Protein AF-0000000070116963 (afdb_homodimer)

Foldseek 3Di:
DPPPPPPPVVPVVCDDPDQLLPDDPVRLVVVLVVLVVCLVVCVVPNDPVSNVVSVVVNVRSVVSVCVVPVPVDPPCVVVPPDD/DPPPPPCPVPPVPPDDPDQLLPDDPVRLVVVLVVLVVCLVVCVVPNDPVSNVVSVVVNVRSVVSVCVVPVPCPPPCVVVPPDD

Nearest PDB structures (foldseek):
  3c90-assembly1_X  TM=8.253E-01  e=2.428E+00  Mycobacterium tuberculosis H37Rv
  2yxh-assembly1_B  TM=6.113E-01  e=2.288E+00  Thermotoga maritima MSB8
  7yh5-assembly1_A  TM=5.392E-01  e=2.288E+00  Mycobacterium tuberculosis
  7yh5-assembly2_D  TM=5.019E-01  e=3.271E+00  Mycobacterium tuberculosis
  3cra-assembly1_A  TM=6.481E-01  e=7.529E+00  Escherichia coli K-12

Organism: Actinoplanes teichomyceticus (NCBI:txid1867)

pLDDT: mean 74.92, std 27.58, range [26.59, 98.62]

InterPro domains:
  IPR046156 Protein of unknown function DUF6158 [PF19655] (17-81)

Sequence (166 aa):
MTNAQRVDGAVADFGTGIDPAGLADDDLFRELGSLYRTRLQTLRHGPDAALENHFRRTAELETEYMARYPGREVDPERLTQEFMTNAQRVDGAVADFGTGIDPAGLADDDLFRELGSLYRTRLQTLRHGPDAALENHFRRTAELETEYMARYPGREVDPERLTQEF

Structure (mmCIF, N/CA/C/O backbone):
data_AF-0000000070116963-model_v1
#
loop_
_entity.id
_entity.type
_entity.pdbx_description
1 polymer 'Uncharacterized protein'
#
loop_
_atom_site.group_PDB
_atom_site.id
_atom_site.type_symbol
_atom_site.label_atom_id
_atom_site.label_alt_id
_atom_site.label_comp_id
_atom_site.label_asym_id
_atom_site.label_entity_id
_atom_site.label_seq_id
_atom_site.pdbx_PDB_ins_code
_atom_site.Cartn_x
_atom_site.Cartn_y
_atom_site.Cartn_z
_atom_site.occupancy
_atom_site.B_iso_or_equiv
_atom_site.auth_seq_id
_atom_site.auth_comp_id
_atom_site.auth_asym_id
_atom_site.auth_atom_id
_atom_site.pdbx_PDB_model_num
ATOM 1 N N . MET A 1 1 ? -55.344 2.295 -15.062 1 33.91 1 MET A N 1
ATOM 2 C CA . MET A 1 1 ? -54.25 1.451 -14.602 1 33.91 1 MET A CA 1
ATOM 3 C C . MET A 1 1 ? -52.906 2.131 -14.836 1 33.91 1 MET A C 1
ATOM 5 O O . MET A 1 1 ? -52.531 2.354 -15.984 1 33.91 1 MET A O 1
ATOM 9 N N . THR A 1 2 ? -52.625 3.176 -14.031 1 35.97 2 THR A N 1
ATOM 10 C CA . THR A 1 2 ? -51.531 4.145 -14.094 1 35.97 2 THR A CA 1
ATOM 11 C C . THR A 1 2 ? -50.188 3.443 -13.969 1 35.97 2 THR A C 1
ATOM 13 O O . THR A 1 2 ? -49.969 2.66 -13.047 1 35.97 2 THR A O 1
ATOM 16 N N . ASN A 1 3 ? -49.594 3.119 -15.086 1 32.44 3 ASN A N 1
ATOM 17 C CA . ASN A 1 3 ? -48.25 2.559 -15.203 1 32.44 3 ASN A CA 1
ATOM 18 C C . ASN A 1 3 ? -47.219 3.402 -14.453 1 32.44 3 ASN A C 1
ATOM 20 O O . ASN A 1 3 ? -47 4.57 -14.781 1 32.44 3 ASN A O 1
ATOM 24 N N . ALA A 1 4 ? -47.188 3.287 -13.172 1 35.75 4 ALA A N 1
ATOM 25 C CA . ALA A 1 4 ? -46.094 3.893 -12.414 1 35.75 4 ALA A CA 1
ATOM 26 C C . ALA A 1 4 ? -44.75 3.51 -13.016 1 35.75 4 ALA A C 1
ATOM 28 O O . ALA A 1 4 ? -44.375 2.328 -13.055 1 35.75 4 ALA A O 1
ATOM 29 N N . GLN A 1 5 ? -44.312 4.266 -14.008 1 33.84 5 GLN A N 1
ATOM 30 C CA . GLN A 1 5 ? -42.938 4.137 -14.531 1 33.84 5 GLN A CA 1
ATOM 31 C C . GLN A 1 5 ? -41.906 4.223 -13.406 1 33.84 5 GLN A C 1
ATOM 33 O O . GLN A 1 5 ? -41.875 5.203 -12.656 1 33.84 5 GLN A O 1
ATOM 38 N N . ARG A 1 6 ? -41.844 3.086 -12.727 1 33.34 6 ARG A N 1
ATOM 39 C CA . ARG A 1 6 ? -40.75 2.982 -11.734 1 33.34 6 ARG A CA 1
ATOM 40 C C . ARG A 1 6 ? -39.469 3.615 -12.258 1 33.34 6 ARG A C 1
ATOM 42 O O . ARG A 1 6 ? -38.969 3.213 -13.297 1 33.34 6 ARG A O 1
ATOM 49 N N . VAL A 1 7 ? -39.375 4.953 -12.156 1 32.12 7 VAL A N 1
ATOM 50 C CA . VAL A 1 7 ? -38.094 5.633 -12.336 1 32.12 7 VAL A CA 1
ATOM 51 C C . VAL A 1 7 ? -36.969 4.867 -11.609 1 32.12 7 VAL A C 1
ATOM 53 O O . VAL A 1 7 ? -37 4.734 -10.383 1 32.12 7 VAL A O 1
ATOM 56 N N . ASP A 1 8 ? -36.688 3.674 -12.07 1 33.34 8 ASP A N 1
ATOM 57 C CA . ASP A 1 8 ? -35.438 3.096 -11.578 1 33.34 8 ASP A CA 1
ATOM 58 C C . ASP A 1 8 ? -34.344 4.137 -11.539 1 33.34 8 ASP A C 1
ATOM 60 O O . ASP A 1 8 ? -34 4.734 -12.562 1 33.34 8 ASP A O 1
ATOM 64 N N . GLY A 1 9 ? -34.5 5.09 -10.711 1 29.66 9 GLY A N 1
ATOM 65 C CA . GLY A 1 9 ? -33.344 5.953 -10.477 1 29.66 9 GLY A CA 1
ATOM 66 C C . GLY A 1 9 ? -32 5.238 -10.625 1 29.66 9 GLY A C 1
ATOM 67 O O . GLY A 1 9 ? -31.688 4.352 -9.836 1 29.66 9 GLY A O 1
ATOM 68 N N . ALA A 1 10 ? -31.578 4.934 -11.875 1 31.53 10 ALA A N 1
ATOM 69 C CA . ALA A 1 10 ? -30.188 4.598 -12.18 1 31.53 10 ALA A CA 1
ATOM 70 C C . ALA A 1 10 ? -29.234 5.438 -11.336 1 31.53 10 ALA A C 1
ATOM 72 O O . ALA A 1 10 ? -29.047 6.629 -11.594 1 31.53 10 ALA A O 1
ATOM 73 N N . VAL A 1 11 ? -29.344 5.57 -10.047 1 30.23 11 VAL A N 1
ATOM 74 C CA . VAL A 1 11 ? -28.188 6.102 -9.328 1 30.23 11 VAL A CA 1
ATOM 75 C C . VAL A 1 11 ? -26.906 5.754 -10.086 1 30.23 11 VAL A C 1
ATOM 77 O O . VAL A 1 11 ? -26.672 4.59 -10.414 1 30.23 11 VAL A O 1
ATOM 80 N N . ALA A 1 12 ? -26.469 6.594 -10.953 1 32 12 ALA A N 1
ATOM 81 C CA . ALA A 1 12 ? -25.109 6.547 -11.516 1 32 12 ALA A CA 1
ATOM 82 C C . ALA A 1 12 ? -24.156 5.797 -10.594 1 32 12 ALA A C 1
ATOM 84 O O . ALA A 1 12 ? -24.031 6.141 -9.414 1 32 12 ALA A O 1
ATOM 85 N N . ASP A 1 13 ? -24.125 4.492 -10.492 1 35.16 13 ASP A N 1
ATOM 86 C CA . ASP A 1 13 ? -23.016 3.795 -9.852 1 35.16 13 ASP A CA 1
ATOM 87 C C . ASP A 1 13 ? -21.734 4.641 -9.898 1 35.16 13 ASP A C 1
ATOM 89 O O . ASP A 1 13 ? -21.156 4.855 -10.961 1 35.16 13 ASP A O 1
ATOM 93 N N . PHE A 1 14 ? -21.641 5.82 -9.539 1 41.38 14 PHE A N 1
ATOM 94 C CA . PHE A 1 14 ? -20.344 6.426 -9.312 1 41.38 14 PHE A CA 1
ATOM 95 C C . PHE A 1 14 ? -19.25 5.371 -9.32 1 41.38 14 PHE A C 1
ATOM 97 O O . PHE A 1 14 ? -19.188 4.516 -8.438 1 41.38 14 PHE A O 1
ATOM 104 N N . GLY A 1 15 ? -18.953 4.602 -10.523 1 41.41 15 GLY A N 1
ATOM 105 C CA . GLY A 1 15 ? -18.594 3.385 -11.234 1 41.41 15 GLY A CA 1
ATOM 106 C C . GLY A 1 15 ? -17.406 2.66 -10.625 1 41.41 15 GLY A C 1
ATOM 107 O O . GLY A 1 15 ? -16.406 3.283 -10.273 1 41.41 15 GLY A O 1
ATOM 108 N N . THR A 1 16 ? -17.516 1.611 -9.867 1 52.72 16 THR A N 1
ATOM 109 C CA . THR A 1 16 ? -16.719 0.475 -9.414 1 52.72 16 THR A CA 1
ATOM 110 C C . THR A 1 16 ? -15.617 0.146 -10.43 1 52.72 16 THR A C 1
ATOM 112 O O . THR A 1 16 ? -15.875 0.085 -11.633 1 52.72 16 THR A O 1
ATOM 115 N N . GLY A 1 17 ? -14.531 0.987 -10.305 1 67.75 17 GLY A N 1
ATOM 116 C CA . GLY A 1 17 ? -13.391 0.535 -11.086 1 67.75 17 GLY A CA 1
ATOM 117 C C . GLY A 1 17 ? -13.555 -0.873 -11.625 1 67.75 17 GLY A C 1
ATOM 118 O O . GLY A 1 17 ? -14.523 -1.562 -11.289 1 67.75 17 GLY A O 1
ATOM 119 N N . ILE A 1 18 ? -12.977 -1.101 -12.836 1 85.88 18 ILE A N 1
ATOM 120 C CA . ILE A 1 18 ? -12.922 -2.428 -13.438 1 85.88 18 ILE A CA 1
ATOM 121 C C . ILE A 1 18 ? -12.742 -3.482 -12.352 1 85.88 18 ILE A C 1
ATOM 123 O O . ILE A 1 18 ? -11.914 -3.32 -11.445 1 85.88 18 ILE A O 1
ATOM 127 N N . ASP A 1 19 ? -13.82 -4.426 -12.422 1 94.94 19 ASP A N 1
ATOM 128 C CA . ASP A 1 19 ? -13.688 -5.574 -11.523 1 94.94 19 ASP A CA 1
ATOM 129 C C . ASP A 1 19 ? -12.281 -6.18 -11.617 1 94.94 19 ASP A C 1
ATOM 131 O O . ASP A 1 19 ? -11.852 -6.594 -12.695 1 94.94 19 ASP A O 1
ATOM 135 N N . PRO A 1 20 ? -11.656 -6.176 -10.461 1 96.62 20 PRO A N 1
ATOM 136 C CA . PRO A 1 20 ? -10.305 -6.73 -10.484 1 96.62 20 PRO A CA 1
ATOM 137 C C . PRO A 1 20 ? -10.258 -8.141 -11.055 1 96.62 20 PRO A C 1
ATOM 139 O O . PRO A 1 20 ? -9.258 -8.531 -11.672 1 96.62 20 PRO A O 1
ATOM 142 N N . ALA A 1 21 ? -11.258 -8.93 -10.852 1 95.5 21 ALA A N 1
ATOM 143 C CA . ALA A 1 21 ? -11.289 -10.32 -11.297 1 95.5 21 ALA A CA 1
ATOM 144 C C . ALA A 1 21 ? -11.203 -10.406 -12.82 1 95.5 21 ALA A C 1
ATOM 146 O O . ALA A 1 21 ? -10.773 -11.43 -13.367 1 95.5 21 ALA A O 1
ATOM 147 N N . GLY A 1 22 ? -11.602 -9.445 -13.438 1 95.56 22 GLY A N 1
ATOM 148 C CA . GLY A 1 22 ? -11.602 -9.445 -14.891 1 95.56 22 GLY A CA 1
ATOM 149 C C . GLY A 1 22 ? -10.328 -8.875 -15.484 1 95.56 22 GLY A C 1
ATOM 150 O O . GLY A 1 22 ? -10.156 -8.875 -16.703 1 95.56 22 GLY A O 1
ATOM 151 N N . LEU A 1 23 ? -9.484 -8.367 -14.688 1 97 23 LEU A N 1
ATOM 152 C CA . LEU A 1 23 ? -8.234 -7.781 -15.164 1 97 23 LEU A CA 1
ATOM 153 C C . LEU A 1 23 ? -7.211 -8.859 -15.492 1 97 23 LEU A C 1
ATOM 155 O O . LEU A 1 23 ? -7.07 -9.836 -14.742 1 97 23 LEU A O 1
ATOM 159 N N . ALA A 1 24 ? -6.516 -8.734 -16.641 1 97.06 24 ALA A N 1
ATOM 160 C CA . ALA A 1 24 ? -5.324 -9.539 -16.891 1 97.06 24 ALA A CA 1
ATOM 161 C C . ALA A 1 24 ? -4.23 -9.234 -15.867 1 97.06 24 ALA A C 1
ATOM 163 O O . ALA A 1 24 ? -4.191 -8.133 -15.305 1 97.06 24 ALA A O 1
ATOM 164 N N . ASP A 1 25 ? -3.4 -10.227 -15.688 1 95.5 25 ASP A N 1
ATOM 165 C CA . ASP A 1 25 ? -2.336 -10.039 -14.711 1 95.5 25 ASP A CA 1
ATOM 166 C C . ASP A 1 25 ? -1.544 -8.766 -15 1 95.5 25 ASP A C 1
ATOM 168 O O . ASP A 1 25 ? -1.287 -7.969 -14.094 1 95.5 25 ASP A O 1
ATOM 172 N N . ASP A 1 26 ? -1.19 -8.57 -16.203 1 97 26 ASP A N 1
ATOM 173 C CA . ASP A 1 26 ? -0.394 -7.402 -16.562 1 97 26 ASP A CA 1
ATOM 174 C C . ASP A 1 26 ? -1.137 -6.109 -16.219 1 97 26 ASP A C 1
ATOM 176 O O . ASP A 1 26 ? -0.53 -5.141 -15.766 1 97 26 ASP A O 1
ATOM 180 N N . ASP A 1 27 ? -2.439 -6.078 -16.469 1 97.81 27 ASP A N 1
ATOM 181 C CA . ASP A 1 27 ? -3.238 -4.895 -16.156 1 97.81 27 ASP A CA 1
ATOM 182 C C . ASP A 1 27 ? -3.342 -4.684 -14.648 1 97.81 27 ASP A C 1
ATOM 184 O O . ASP A 1 27 ? -3.297 -3.551 -14.164 1 97.81 27 ASP A O 1
ATOM 188 N N . LEU A 1 28 ? -3.588 -5.801 -14 1 97.69 28 LEU A N 1
ATOM 189 C CA . LEU A 1 28 ? -3.641 -5.75 -12.547 1 97.69 28 LEU A CA 1
ATOM 190 C C . LEU A 1 28 ? -2.35 -5.172 -11.969 1 97.69 28 LEU A C 1
ATOM 192 O O . LEU A 1 28 ? -2.387 -4.258 -11.148 1 97.69 28 LEU A O 1
ATOM 196 N N . PHE A 1 29 ? -1.177 -5.57 -12.484 1 97.12 29 PHE A N 1
ATOM 197 C CA . PHE A 1 29 ? 0.116 -5.102 -12 1 97.12 29 PHE A CA 1
ATOM 198 C C . PHE A 1 29 ? 0.343 -3.645 -12.375 1 97.12 29 PHE A C 1
ATOM 200 O O . PHE A 1 29 ? 0.901 -2.871 -11.594 1 97.12 29 PHE A O 1
ATOM 207 N N . ARG A 1 30 ? -0.104 -3.363 -13.523 1 97.88 30 ARG A N 1
ATOM 208 C CA . ARG A 1 30 ? 0.017 -1.971 -13.938 1 97.88 30 ARG A CA 1
ATOM 209 C C . ARG A 1 30 ? -0.789 -1.052 -13.031 1 97.88 30 ARG A C 1
ATOM 211 O O . ARG A 1 30 ? -0.3 -0.001 -12.609 1 97.88 30 ARG A O 1
ATOM 218 N N . GLU A 1 31 ? -2.002 -1.446 -12.742 1 98.31 31 GLU A N 1
ATOM 219 C CA . GLU A 1 31 ? -2.84 -0.637 -11.859 1 98.31 31 GLU A CA 1
ATOM 220 C C . GLU A 1 31 ? -2.252 -0.564 -10.453 1 98.31 31 GLU A C 1
ATOM 222 O O . GLU A 1 31 ? -2.195 0.511 -9.859 1 98.31 31 GLU A O 1
ATOM 227 N N . LEU A 1 32 ? -1.824 -1.685 -9.945 1 98.38 32 LEU A N 1
ATOM 228 C CA . LEU A 1 32 ? -1.185 -1.686 -8.633 1 98.38 32 LEU A 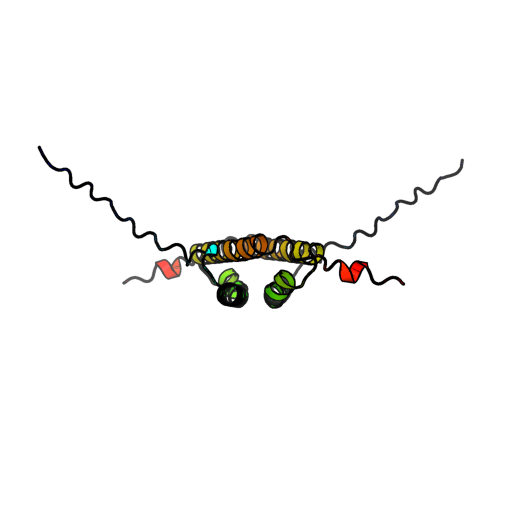CA 1
ATOM 229 C C . LEU A 1 32 ? 0.036 -0.771 -8.625 1 98.38 32 LEU A C 1
ATOM 231 O O . LEU A 1 32 ? 0.212 0.025 -7.699 1 98.38 32 LEU A O 1
ATOM 235 N N . GLY A 1 33 ? 0.888 -0.954 -9.633 1 98.19 33 GLY A N 1
ATOM 236 C CA . GLY A 1 33 ? 2.053 -0.088 -9.742 1 98.19 33 GLY A CA 1
ATOM 237 C C . GLY A 1 33 ? 1.704 1.388 -9.695 1 98.19 33 GLY A C 1
ATOM 238 O O . GLY A 1 33 ? 2.375 2.17 -9.023 1 98.19 33 GLY A O 1
ATOM 239 N N . SER A 1 34 ? 0.653 1.804 -10.469 1 98.38 34 SER A N 1
ATOM 240 C CA . SER A 1 34 ? 0.203 3.191 -10.492 1 98.38 34 SER A CA 1
ATOM 241 C C . SER A 1 34 ? -0.262 3.643 -9.109 1 98.38 34 SER A C 1
ATOM 243 O O . SER A 1 34 ? 0.093 4.73 -8.656 1 98.38 34 SER A O 1
ATOM 245 N N . LEU A 1 35 ? -1.088 2.832 -8.422 1 98.5 35 LEU A N 1
ATOM 246 C CA . LEU A 1 35 ? -1.591 3.15 -7.094 1 98.5 35 LEU A CA 1
ATOM 247 C C . LEU A 1 35 ? -0.443 3.305 -6.102 1 98.5 35 LEU A C 1
ATOM 249 O O . LEU A 1 35 ? -0.438 4.234 -5.289 1 98.5 35 LEU A O 1
ATOM 253 N N . TYR A 1 36 ? 0.565 2.439 -6.211 1 98.62 36 TYR A N 1
ATOM 254 C CA . TYR A 1 36 ? 1.689 2.527 -5.285 1 98.62 36 TYR A CA 1
ATOM 255 C C . TYR A 1 36 ? 2.498 3.797 -5.531 1 98.62 36 TYR A C 1
ATOM 257 O O . TYR A 1 36 ? 2.92 4.461 -4.582 1 98.62 36 TYR A O 1
ATOM 265 N N . ARG A 1 37 ? 2.607 4.145 -6.754 1 97.81 37 ARG A N 1
ATOM 266 C CA . ARG A 1 37 ? 3.398 5.316 -7.109 1 97.81 37 ARG A CA 1
ATOM 267 C C . ARG A 1 37 ? 2.76 6.59 -6.562 1 97.81 37 ARG A C 1
ATOM 269 O O . ARG A 1 37 ? 3.463 7.527 -6.176 1 97.81 37 ARG A O 1
ATOM 276 N N . THR A 1 38 ? 1.471 6.617 -6.449 1 97.75 38 THR A N 1
ATOM 277 C CA . THR A 1 38 ? 0.784 7.852 -6.074 1 97.75 38 THR A CA 1
ATOM 278 C C . THR A 1 38 ? 0.299 7.781 -4.629 1 97.75 38 THR A C 1
ATOM 280 O O . THR A 1 38 ? -0.323 8.719 -4.133 1 97.75 38 THR A O 1
ATOM 283 N N . ARG A 1 39 ? 0.606 6.762 -3.945 1 97.62 39 ARG A N 1
ATOM 284 C CA . ARG A 1 39 ? 0.04 6.516 -2.623 1 97.62 39 ARG A CA 1
ATOM 285 C C . ARG A 1 39 ? 0.431 7.621 -1.647 1 97.62 39 ARG A C 1
ATOM 287 O O . ARG A 1 39 ? -0.427 8.195 -0.976 1 97.62 39 ARG A O 1
ATOM 294 N N . LEU A 1 40 ? 1.712 7.941 -1.659 1 95.88 40 LEU A N 1
ATOM 295 C CA . LEU A 1 40 ? 2.174 8.938 -0.702 1 95.88 40 LEU A CA 1
ATOM 296 C C . LEU A 1 40 ? 1.544 10.297 -0.988 1 95.88 40 LEU A C 1
ATOM 298 O O . LEU A 1 40 ? 1.129 11 -0.065 1 95.88 40 LEU A O 1
ATOM 302 N N . GLN A 1 41 ? 1.472 10.625 -2.232 1 94.31 41 GLN A N 1
ATOM 303 C CA . GLN A 1 41 ? 0.858 11.891 -2.621 1 94.31 41 GLN A CA 1
ATOM 304 C C . GLN A 1 41 ? -0.609 11.938 -2.205 1 94.31 41 GLN A C 1
ATOM 306 O O . GLN A 1 41 ? -1.081 12.953 -1.695 1 94.31 41 GLN A O 1
ATOM 311 N N . THR A 1 42 ? -1.339 10.883 -2.42 1 94.69 42 THR A N 1
ATOM 312 C CA . THR A 1 42 ? -2.748 10.82 -2.045 1 94.69 42 THR A CA 1
ATOM 313 C C . THR A 1 42 ? -2.908 10.906 -0.53 1 94.69 42 THR A C 1
ATOM 315 O O . THR A 1 42 ? -3.805 11.594 -0.035 1 94.69 42 THR A O 1
ATOM 318 N N . LEU A 1 43 ? -2.031 10.25 0.182 1 94.44 43 LEU A N 1
ATOM 319 C CA . LEU A 1 43 ? -2.055 10.273 1.641 1 94.44 43 LEU A CA 1
ATOM 320 C C . LEU A 1 43 ? -1.827 11.68 2.17 1 94.44 43 LEU A C 1
ATOM 322 O O . LEU A 1 43 ? -2.545 12.141 3.062 1 94.44 43 LEU A O 1
ATOM 326 N N . ARG A 1 44 ? -0.942 12.375 1.585 1 92.56 44 ARG A N 1
ATOM 327 C CA . ARG A 1 44 ? -0.534 13.68 2.104 1 92.56 44 ARG A CA 1
ATOM 328 C C . ARG A 1 44 ? -1.457 14.781 1.599 1 92.56 44 ARG A C 1
ATOM 330 O O . ARG A 1 44 ? -1.781 15.719 2.34 1 92.56 44 ARG A O 1
ATOM 337 N N . HIS A 1 45 ? -1.896 14.68 0.289 1 90.69 45 HIS A N 1
ATOM 338 C CA . HIS A 1 45 ? -2.492 15.844 -0.354 1 90.69 45 HIS A CA 1
ATOM 339 C C . HIS A 1 45 ? -3.9 15.539 -0.851 1 90.69 45 HIS A C 1
ATOM 341 O O . HIS A 1 45 ? -4.617 16.438 -1.294 1 90.69 45 HIS A O 1
ATOM 347 N N . GLY A 1 46 ? -4.27 14.305 -0.848 1 89.38 46 GLY A N 1
ATOM 348 C CA . GLY A 1 46 ? -5.586 13.953 -1.354 1 89.38 46 GLY A CA 1
ATOM 349 C C . GLY A 1 46 ? -6.699 14.227 -0.36 1 89.38 46 GLY A C 1
ATOM 350 O O . GLY A 1 46 ? -6.492 14.133 0.852 1 89.38 46 GLY A O 1
ATOM 351 N N . PRO A 1 47 ? -7.906 14.539 -0.917 1 89.38 47 PRO A N 1
ATOM 352 C CA . PRO A 1 47 ? -9.062 14.617 -0.018 1 89.38 47 PRO A CA 1
ATOM 353 C C . PRO A 1 47 ? -9.406 13.266 0.613 1 89.38 47 PRO A C 1
ATOM 355 O O . PRO A 1 47 ? -8.969 12.227 0.125 1 89.38 47 PRO A O 1
ATOM 358 N N . ASP A 1 48 ? -10.156 13.359 1.591 1 87.81 48 ASP A N 1
ATOM 359 C CA . ASP A 1 48 ? -10.477 12.148 2.332 1 87.81 48 ASP A CA 1
ATOM 360 C C . ASP A 1 48 ? -11.141 11.109 1.425 1 87.81 48 ASP A C 1
ATOM 362 O O . ASP A 1 48 ? -10.812 9.922 1.489 1 87.81 48 ASP A O 1
ATOM 366 N N . ALA A 1 49 ? -12.008 11.578 0.635 1 89.94 49 ALA A N 1
ATOM 367 C CA . ALA A 1 49 ? -12.719 10.648 -0.24 1 89.94 49 ALA A CA 1
ATOM 368 C C . ALA A 1 49 ? -11.773 10.008 -1.245 1 89.94 49 ALA A C 1
ATOM 370 O O . ALA A 1 49 ? -11.906 8.828 -1.572 1 89.94 49 ALA A O 1
ATOM 371 N N . ALA A 1 50 ? -10.852 10.805 -1.748 1 93.5 50 ALA A N 1
ATOM 372 C CA . ALA A 1 50 ? -9.859 10.273 -2.682 1 93.5 50 ALA A CA 1
ATOM 373 C C . ALA A 1 50 ? -8.961 9.242 -2.002 1 93.5 50 ALA A C 1
ATOM 375 O O . ALA A 1 50 ? -8.641 8.211 -2.588 1 93.5 50 ALA A O 1
ATOM 376 N N . LEU A 1 51 ? -8.578 9.578 -0.827 1 93.56 51 LEU A N 1
ATOM 377 C CA . LEU A 1 51 ? -7.73 8.664 -0.072 1 93.56 51 LEU A CA 1
ATOM 378 C C . LEU A 1 51 ? -8.453 7.348 0.203 1 93.56 51 LEU A C 1
ATOM 380 O O . LEU A 1 51 ? -7.891 6.27 0.006 1 93.56 51 LEU A O 1
ATOM 384 N N . GLU A 1 52 ? -9.68 7.41 0.6 1 93.12 52 GLU A N 1
ATOM 385 C CA . GLU A 1 52 ? -10.484 6.219 0.868 1 93.12 52 GLU A CA 1
ATOM 386 C C . GLU A 1 52 ? -10.633 5.359 -0.384 1 93.12 52 GLU A C 1
ATOM 388 O O . GLU A 1 52 ? -10.469 4.137 -0.325 1 93.12 52 GLU A O 1
ATOM 393 N N . ASN A 1 53 ? -10.93 6.031 -1.406 1 95.75 53 ASN A N 1
ATOM 394 C CA . ASN A 1 53 ? -11.031 5.305 -2.668 1 95.75 53 ASN A CA 1
ATOM 395 C C . ASN A 1 53 ? -9.711 4.637 -3.035 1 95.75 53 ASN A C 1
ATOM 397 O O . ASN A 1 53 ? -9.695 3.492 -3.494 1 95.75 53 ASN A O 1
ATOM 401 N N . HIS A 1 54 ? -8.633 5.355 -2.912 1 97.25 54 HIS A N 1
ATOM 402 C CA . HIS A 1 54 ? -7.305 4.824 -3.203 1 97.25 54 HIS A CA 1
ATOM 403 C C . HIS A 1 54 ? -7.012 3.588 -2.363 1 97.25 54 HIS A C 1
ATOM 405 O O . HIS A 1 54 ? -6.52 2.582 -2.883 1 97.25 54 HIS A O 1
ATOM 411 N N . PHE A 1 55 ? -7.336 3.611 -1.068 1 96.81 55 PHE A N 1
ATOM 412 C CA . PHE A 1 55 ? -7.133 2.482 -0.167 1 96.81 55 PHE A CA 1
ATOM 413 C C . PHE A 1 55 ? -7.969 1.284 -0.602 1 96.81 55 PHE A C 1
ATOM 415 O O . PHE A 1 55 ? -7.457 0.168 -0.701 1 96.81 55 PHE A O 1
ATOM 422 N N . ARG A 1 56 ? -9.141 1.55 -0.892 1 97.31 56 ARG A N 1
ATOM 423 C CA . ARG A 1 56 ? -10.062 0.486 -1.277 1 97.31 56 ARG A CA 1
ATOM 424 C C . ARG A 1 56 ? -9.602 -0.202 -2.559 1 97.31 56 ARG A C 1
ATOM 426 O O . ARG A 1 56 ? -9.539 -1.432 -2.619 1 97.31 56 ARG A O 1
ATOM 433 N N . ARG A 1 57 ? -9.289 0.612 -3.527 1 98.19 57 ARG A N 1
ATOM 434 C CA . ARG A 1 57 ? -8.859 0.049 -4.805 1 98.19 57 ARG A CA 1
ATOM 435 C C . ARG A 1 57 ? -7.574 -0.751 -4.648 1 98.19 57 ARG A C 1
ATOM 437 O O . ARG A 1 57 ? -7.418 -1.814 -5.254 1 98.19 57 ARG A O 1
ATOM 444 N N . THR A 1 58 ? -6.672 -0.316 -3.871 1 98.44 58 THR A N 1
ATOM 445 C CA . THR A 1 58 ? -5.441 -1.048 -3.609 1 98.44 58 THR A CA 1
ATOM 446 C C . THR A 1 58 ? -5.738 -2.395 -2.957 1 98.44 58 THR A C 1
ATOM 448 O O . THR A 1 58 ? -5.211 -3.426 -3.381 1 98.44 58 THR A O 1
ATOM 451 N N . ALA A 1 59 ? -6.59 -2.334 -1.993 1 97.81 59 ALA A N 1
ATOM 452 C CA . ALA A 1 59 ? -6.941 -3.564 -1.289 1 97.81 59 ALA A CA 1
ATOM 453 C C . ALA A 1 59 ? -7.613 -4.562 -2.23 1 97.81 59 ALA A C 1
ATOM 455 O O . ALA A 1 59 ? -7.32 -5.758 -2.188 1 97.81 59 ALA A O 1
ATOM 456 N N . GLU A 1 60 ? -8.43 -4.059 -3.035 1 97.75 60 GLU A N 1
ATOM 457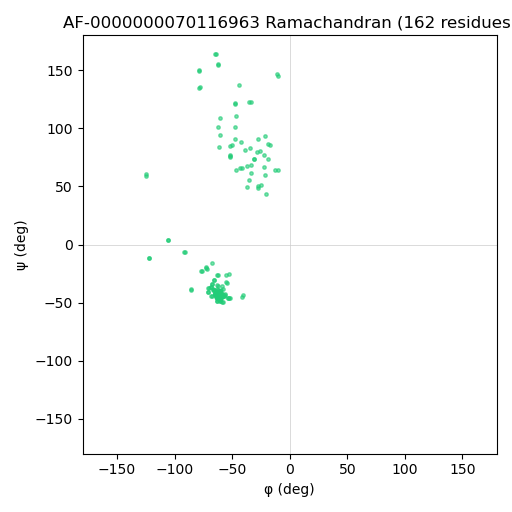 C CA . GLU A 1 60 ? -9.141 -4.91 -3.984 1 97.75 60 GLU A CA 1
ATOM 458 C C . GLU A 1 60 ? -8.164 -5.609 -4.93 1 97.75 60 GLU A C 1
ATOM 460 O O . GLU A 1 60 ? -8.281 -6.816 -5.16 1 97.75 60 GLU A O 1
ATOM 465 N N . LEU A 1 61 ? -7.324 -4.906 -5.406 1 97.94 61 LEU A N 1
ATOM 466 C CA . LEU A 1 61 ? -6.383 -5.445 -6.383 1 97.94 61 LEU A CA 1
ATOM 467 C C . LEU A 1 61 ? -5.391 -6.391 -5.711 1 97.94 61 LEU A C 1
ATOM 469 O O . LEU A 1 61 ? -5.07 -7.449 -6.258 1 97.94 61 LEU A O 1
ATOM 473 N N . GLU A 1 62 ? -4.867 -6.109 -4.543 1 97.5 62 GLU A N 1
ATOM 474 C CA . GLU A 1 62 ? -3.957 -7.004 -3.834 1 97.5 62 GLU A CA 1
ATOM 475 C C . GLU A 1 62 ? -4.656 -8.297 -3.436 1 97.5 62 GLU A C 1
ATOM 477 O O . GLU A 1 62 ? -4.078 -9.383 -3.539 1 97.5 62 GLU A O 1
ATOM 482 N N . THR A 1 63 ? -5.867 -8.148 -2.949 1 96.31 63 THR A N 1
ATOM 483 C CA . THR A 1 63 ? -6.648 -9.328 -2.588 1 96.31 63 THR A CA 1
ATOM 484 C C . THR A 1 63 ? -6.848 -10.242 -3.799 1 96.31 63 THR A C 1
ATOM 486 O O . THR A 1 63 ? -6.699 -11.461 -3.697 1 96.31 63 THR A O 1
ATOM 489 N N . GLU A 1 64 ? -7.184 -9.648 -4.871 1 96.56 64 GLU A N 1
ATOM 490 C CA . GLU A 1 64 ? -7.371 -10.414 -6.102 1 96.56 64 GLU A CA 1
ATOM 491 C C . GLU A 1 64 ? -6.098 -11.164 -6.484 1 96.56 64 GLU A C 1
ATOM 493 O O . GLU A 1 64 ? -6.152 -12.336 -6.859 1 96.56 64 GLU A O 1
ATOM 498 N N . TYR A 1 65 ? -4.988 -10.477 -6.383 1 95.75 65 TYR A N 1
ATOM 499 C CA . TYR A 1 65 ? -3.725 -11.133 -6.699 1 95.75 65 TYR A CA 1
ATOM 500 C C . TYR A 1 65 ? -3.482 -12.328 -5.785 1 95.75 65 TYR A C 1
ATOM 502 O O . TYR A 1 65 ? -3.105 -13.406 -6.25 1 95.75 65 TYR A O 1
ATOM 510 N N . MET A 1 66 ? -3.66 -12.047 -4.574 1 92.62 66 MET A N 1
ATOM 511 C CA . MET A 1 66 ? -3.406 -13.109 -3.602 1 92.62 66 MET A CA 1
ATOM 512 C C . MET A 1 66 ? -4.352 -14.281 -3.82 1 92.62 66 MET A C 1
ATOM 514 O O . MET A 1 66 ? -3.975 -15.438 -3.6 1 92.62 66 MET A O 1
ATOM 518 N N . ALA A 1 67 ? -5.547 -14.031 -4.199 1 93.06 67 ALA A N 1
ATOM 519 C CA . ALA A 1 67 ? -6.516 -15.086 -4.488 1 93.06 67 ALA A CA 1
ATOM 520 C C . ALA A 1 67 ? -6.098 -15.898 -5.715 1 93.06 67 ALA A C 1
ATOM 522 O O . ALA A 1 67 ? -6.305 -17.109 -5.766 1 93.06 67 ALA A O 1
ATOM 523 N N . ARG A 1 68 ? -5.566 -15.219 -6.664 1 91.44 68 ARG A N 1
ATOM 524 C CA . ARG A 1 68 ? -5.098 -15.875 -7.879 1 91.44 68 ARG A CA 1
ATOM 525 C C . ARG A 1 68 ? -3.889 -16.766 -7.59 1 91.44 68 ARG A C 1
ATOM 527 O O . ARG A 1 68 ? -3.678 -17.766 -8.258 1 91.44 68 ARG A O 1
ATOM 534 N N . TYR A 1 69 ? -3.215 -16.312 -6.75 1 88.75 69 TYR A N 1
ATOM 535 C CA . TYR A 1 69 ? -1.956 -17.016 -6.484 1 88.75 69 TYR A CA 1
ATOM 536 C C . TYR A 1 69 ? -1.845 -17.391 -5.012 1 88.75 69 TYR A C 1
ATOM 538 O O . TYR A 1 69 ? -0.955 -16.922 -4.305 1 88.75 69 TYR A O 1
ATOM 546 N N . PRO A 1 70 ? -2.861 -18.156 -4.711 1 79.69 70 PRO A N 1
ATOM 547 C CA . PRO A 1 70 ? -2.828 -18.531 -3.297 1 79.69 70 PRO A CA 1
ATOM 548 C C . PRO A 1 70 ? -1.55 -19.266 -2.914 1 79.69 70 PRO A C 1
ATOM 550 O O . PRO A 1 70 ? -1.136 -19.234 -1.753 1 79.69 70 PRO A O 1
ATOM 553 N N . GLY A 1 71 ? -1.252 -20.266 -4.02 1 63.56 71 GLY A N 1
ATOM 554 C CA . GLY A 1 71 ? -0.015 -21 -3.803 1 63.56 71 GLY A CA 1
ATOM 555 C C . GLY A 1 71 ? 1.222 -20.125 -3.906 1 63.56 71 GLY A C 1
ATOM 556 O O . GLY A 1 71 ? 2.346 -20.641 -3.936 1 63.56 71 GLY A O 1
ATOM 557 N N . ARG A 1 72 ? 1.033 -18.906 -4.504 1 53.22 72 ARG A N 1
ATOM 558 C CA . ARG A 1 72 ? 2.211 -18.047 -4.453 1 53.22 72 ARG A CA 1
ATOM 559 C C . ARG A 1 72 ? 3.178 -18.516 -3.367 1 53.22 72 ARG A C 1
ATOM 561 O O . ARG A 1 72 ? 2.879 -18.406 -2.176 1 53.22 72 ARG A O 1
ATOM 568 N N . GLU A 1 73 ? 3.793 -19.672 -3.832 1 48.44 73 GLU A N 1
ATOM 569 C CA . GLU A 1 73 ? 4.645 -20.828 -3.555 1 48.44 73 GLU A CA 1
ATOM 570 C C . GLU A 1 73 ? 5.852 -20.438 -2.709 1 48.44 73 GLU A C 1
ATOM 572 O O . GLU A 1 73 ? 6.539 -19.453 -3.02 1 48.44 73 GLU A O 1
ATOM 577 N N . VAL A 1 74 ? 5.902 -20.406 -1.448 1 48.22 74 VAL A N 1
ATOM 578 C CA . VAL A 1 74 ? 7.129 -20.859 -0.801 1 48.22 74 VAL A CA 1
ATOM 579 C C . VAL A 1 74 ? 7.906 -21.781 -1.75 1 48.22 74 VAL A C 1
ATOM 581 O O . VAL A 1 74 ? 7.371 -22.766 -2.244 1 48.22 74 VAL A O 1
ATOM 584 N N . ASP A 1 75 ? 8.289 -21.312 -2.898 1 44.41 75 ASP A N 1
ATOM 585 C CA . ASP A 1 75 ? 9.102 -22.219 -3.705 1 44.41 75 ASP A CA 1
ATOM 586 C C . ASP A 1 75 ? 9.695 -23.328 -2.846 1 44.41 75 ASP A C 1
ATOM 588 O O . ASP A 1 75 ? 10.523 -23.078 -1.975 1 44.41 75 ASP A O 1
ATOM 592 N N . PRO A 1 76 ? 9.062 -24.438 -2.578 1 38.59 76 PRO A N 1
ATOM 593 C CA . PRO A 1 76 ? 9.664 -25.625 -1.984 1 38.59 76 PRO A CA 1
ATOM 594 C C . PRO A 1 76 ? 11.055 -25.938 -2.537 1 38.59 7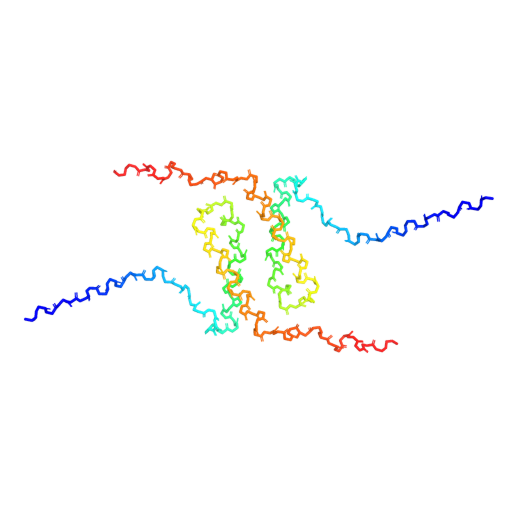6 PRO A C 1
ATOM 596 O O . PRO A 1 76 ? 11.789 -26.734 -1.957 1 38.59 76 PRO A O 1
ATOM 599 N N . GLU A 1 77 ? 11.188 -25.828 -3.854 1 39.22 77 GLU A N 1
ATOM 600 C CA . GLU A 1 77 ? 12.516 -26.25 -4.285 1 39.22 77 GLU A CA 1
ATOM 601 C C . GLU A 1 77 ? 13.602 -25.516 -3.512 1 39.22 77 GLU A C 1
ATOM 603 O O . GLU A 1 77 ? 14.789 -25.828 -3.648 1 39.22 77 GLU A O 1
ATOM 608 N N . ARG A 1 78 ? 13.312 -24.281 -2.98 1 41.91 78 ARG A N 1
ATOM 609 C CA . ARG A 1 78 ? 14.383 -23.766 -2.135 1 41.91 78 ARG A CA 1
ATOM 610 C C . ARG A 1 78 ? 14.383 -24.453 -0.771 1 41.91 78 ARG A C 1
ATOM 612 O O . ARG A 1 78 ? 15.172 -24.078 0.11 1 41.91 78 ARG A O 1
ATOM 619 N N . LEU A 1 79 ? 13.312 -25.016 -0.304 1 38.78 79 LEU A N 1
ATOM 620 C CA . LEU A 1 79 ? 13.586 -25.875 0.842 1 38.78 79 LEU A CA 1
ATOM 621 C C . LEU A 1 79 ? 14.578 -26.984 0.475 1 38.78 79 LEU A C 1
ATOM 623 O O . LEU A 1 79 ? 15.062 -27.703 1.349 1 38.78 79 LEU A O 1
ATOM 627 N N . THR A 1 80 ? 14.445 -27.422 -0.708 1 36.78 80 THR A N 1
ATOM 628 C CA . THR A 1 80 ? 15.109 -28.719 -0.858 1 36.78 80 THR A CA 1
ATOM 629 C C . THR A 1 80 ? 16.625 -28.547 -0.875 1 36.78 80 THR A C 1
ATOM 631 O O . THR A 1 80 ? 17.359 -29.516 -1.077 1 36.78 80 THR A O 1
ATOM 634 N N . GLN A 1 81 ? 17.234 -27.375 -1.148 1 34.47 81 GLN A N 1
ATOM 635 C CA . GLN A 1 81 ? 18.609 -27.766 -1.398 1 34.47 81 GLN A CA 1
ATOM 636 C C . GLN A 1 81 ? 19.234 -28.406 -0.163 1 34.47 81 GLN A C 1
ATOM 638 O O . GLN A 1 81 ? 19.125 -27.875 0.944 1 34.47 81 GLN A O 1
ATOM 643 N N . GLU A 1 82 ? 19.312 -29.719 -0.132 1 32.53 82 GLU A N 1
ATOM 644 C CA . GLU A 1 82 ? 20.078 -30.781 0.511 1 32.53 82 GLU A CA 1
ATOM 645 C C . GLU A 1 82 ? 21.531 -30.344 0.75 1 32.53 82 GLU A C 1
ATOM 647 O O . GLU A 1 82 ? 22.25 -30.047 -0.198 1 32.53 82 GLU A O 1
ATOM 652 N N . PHE A 1 83 ? 21.891 -29.203 1.606 1 27.27 83 P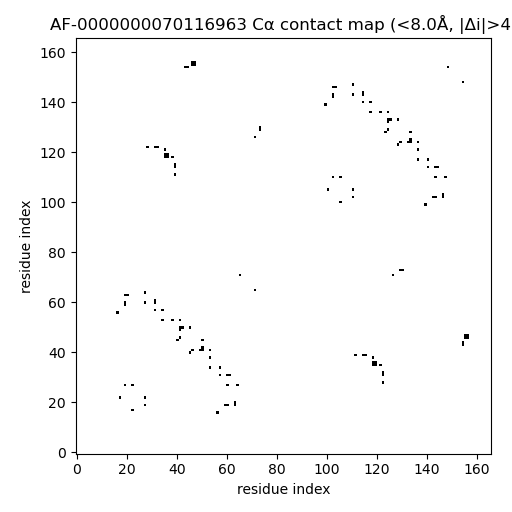HE A N 1
ATOM 653 C CA . PHE A 1 83 ? 23.203 -29.609 2.086 1 27.27 83 PHE A CA 1
ATOM 654 C C . PHE A 1 83 ? 23.109 -30.891 2.926 1 27.27 83 PHE A C 1
ATOM 656 O O . PHE A 1 83 ? 22.062 -31.141 3.539 1 27.27 83 PHE A O 1
ATOM 663 N N . MET B 1 1 ? 21.453 -22.672 48.5 1 33.31 1 MET B N 1
ATOM 664 C CA . MET B 1 1 ? 20.344 -21.891 47.969 1 33.31 1 MET B CA 1
ATOM 665 C C . MET B 1 1 ? 20.656 -21.375 46.562 1 33.31 1 MET B C 1
ATOM 667 O O . MET B 1 1 ? 21.562 -20.562 46.406 1 33.31 1 MET B O 1
ATOM 671 N N . THR B 1 2 ? 20.672 -22.312 45.562 1 33.81 2 THR B N 1
ATOM 672 C CA . THR B 1 2 ? 21.062 -22.266 44.156 1 33.81 2 THR B CA 1
ATOM 673 C C . THR B 1 2 ? 20.188 -21.281 43.406 1 33.81 2 THR B C 1
ATOM 675 O O . THR B 1 2 ? 18.969 -21.406 43.406 1 33.81 2 THR B O 1
ATOM 678 N N . ASN B 1 3 ? 20.531 -20.016 43.438 1 29.28 3 ASN B N 1
ATOM 679 C CA . ASN B 1 3 ? 19.875 -19 42.625 1 29.28 3 ASN B CA 1
ATOM 680 C C . ASN B 1 3 ? 19.828 -19.391 41.156 1 29.28 3 ASN B C 1
ATOM 682 O O . ASN B 1 3 ? 20.875 -19.562 40.531 1 29.28 3 ASN B O 1
ATOM 686 N N . ALA B 1 4 ? 18.953 -20.312 40.812 1 35.38 4 ALA B N 1
ATOM 687 C CA . ALA B 1 4 ? 18.688 -20.547 39.375 1 35.38 4 ALA B CA 1
ATOM 688 C C . ALA B 1 4 ? 18.469 -19.234 38.656 1 35.38 4 ALA B C 1
ATOM 690 O O . ALA B 1 4 ? 17.594 -18.438 39 1 35.38 4 ALA B O 1
ATOM 691 N N . GLN B 1 5 ? 19.562 -18.641 38.125 1 33.16 5 GLN B N 1
ATOM 692 C CA . GLN B 1 5 ? 19.5 -17.469 37.281 1 33.16 5 GLN B CA 1
ATOM 693 C C . GLN B 1 5 ? 18.5 -17.688 36.125 1 33.16 5 GLN B C 1
ATOM 695 O O . GLN B 1 5 ? 18.562 -18.688 35.438 1 33.16 5 GLN B O 1
ATOM 700 N N . ARG B 1 6 ? 17.281 -17.422 36.469 1 33.69 6 ARG B N 1
ATOM 701 C CA . ARG B 1 6 ? 16.234 -17.391 35.438 1 33.69 6 ARG B CA 1
ATOM 702 C C . ARG B 1 6 ? 16.766 -16.859 34.125 1 33.69 6 ARG B C 1
ATOM 704 O O . ARG B 1 6 ? 17.266 -15.734 34.062 1 33.69 6 ARG B O 1
ATOM 711 N N . VAL B 1 7 ? 17.406 -17.75 33.312 1 31.77 7 VAL B N 1
ATOM 712 C CA . VAL B 1 7 ? 17.703 -17.391 31.938 1 31.77 7 VAL B CA 1
ATOM 713 C C . VAL B 1 7 ? 16.484 -16.766 31.281 1 31.77 7 VAL B C 1
ATOM 715 O O . VAL B 1 7 ? 15.445 -17.422 31.141 1 31.77 7 VAL B O 1
ATOM 718 N N . ASP B 1 8 ? 16.047 -15.641 31.75 1 34.09 8 ASP B N 1
ATOM 719 C CA . ASP B 1 8 ? 15.094 -14.922 30.906 1 34.09 8 ASP B CA 1
ATOM 720 C C . ASP B 1 8 ? 15.445 -15.055 29.438 1 34.09 8 ASP B C 1
ATOM 722 O O . ASP B 1 8 ? 16.547 -14.688 29.016 1 34.09 8 ASP B O 1
ATOM 726 N N . GLY B 1 9 ? 15.328 -16.203 28.938 1 27.89 9 GLY B N 1
ATOM 727 C CA . GLY B 1 9 ? 15.438 -16.312 27.484 1 27.89 9 GLY B CA 1
ATOM 728 C C . GLY B 1 9 ? 14.938 -15.086 26.75 1 27.89 9 GLY B C 1
ATOM 729 O O . GLY B 1 9 ? 13.758 -14.742 26.828 1 27.89 9 GLY B O 1
ATOM 730 N N . ALA B 1 10 ? 15.711 -13.977 26.781 1 32.5 10 ALA B N 1
ATOM 731 C CA . ALA B 1 10 ? 15.477 -12.891 25.828 1 32.5 10 ALA B CA 1
ATOM 732 C C . ALA B 1 10 ? 15.039 -13.43 24.469 1 32.5 10 ALA B C 1
ATOM 734 O O . ALA B 1 10 ? 15.828 -14.062 23.766 1 32.5 10 ALA B O 1
ATOM 735 N N . VAL B 1 11 ? 14 -14.219 24.391 1 32.72 11 VAL B N 1
ATOM 736 C CA . VAL B 1 11 ? 13.461 -14.391 23.047 1 32.72 11 VAL B CA 1
ATOM 737 C C . VAL B 1 11 ? 13.891 -13.219 22.156 1 32.72 11 VAL B C 1
ATOM 739 O O . VAL B 1 11 ? 13.773 -12.055 22.562 1 32.72 11 VAL B O 1
ATOM 742 N N . ALA B 1 12 ? 14.945 -13.328 21.453 1 32.75 12 ALA B N 1
ATOM 743 C CA . ALA B 1 12 ? 15.281 -12.383 20.391 1 32.75 12 ALA B CA 1
ATOM 744 C C . ALA B 1 12 ? 14.039 -11.656 19.891 1 32.75 12 ALA B C 1
ATOM 746 O O . ALA B 1 12 ? 13.133 -12.281 19.312 1 32.75 12 ALA B O 1
ATOM 747 N N . ASP B 1 13 ? 13.344 -10.844 20.547 1 35.88 13 ASP B N 1
ATOM 748 C CA . ASP B 1 13 ? 12.344 -9.977 19.922 1 35.88 13 ASP B CA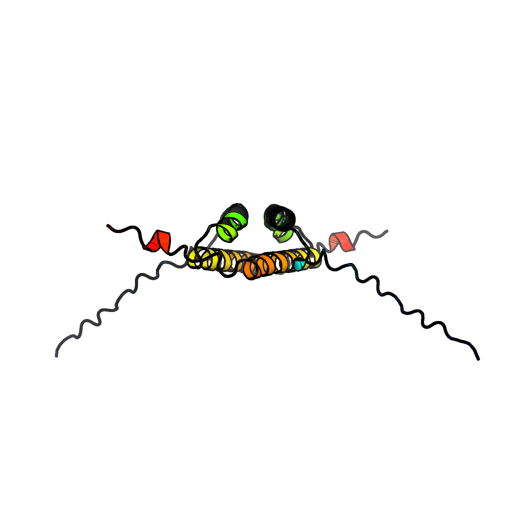 1
ATOM 749 C C . ASP B 1 13 ? 12.703 -9.68 18.469 1 35.88 13 ASP B C 1
ATOM 751 O O . ASP B 1 13 ? 13.656 -8.945 18.203 1 35.88 13 ASP B O 1
ATOM 755 N N . PHE B 1 14 ? 13.047 -10.555 17.594 1 40.53 14 PHE B N 1
ATOM 756 C CA . PHE B 1 14 ? 13.094 -10.312 16.156 1 40.53 14 PHE B CA 1
ATOM 757 C C . PHE B 1 14 ? 12.383 -9.016 15.805 1 40.53 14 PHE B C 1
ATOM 759 O O . PHE B 1 14 ? 11.156 -8.922 15.922 1 40.53 14 PHE B O 1
ATOM 766 N N . GLY B 1 15 ? 12.82 -7.746 16.234 1 41.38 15 GLY B N 1
ATOM 767 C CA . GLY B 1 15 ? 12.703 -6.359 16.672 1 41.38 15 GLY B CA 1
ATOM 768 C C . GLY B 1 15 ? 11.742 -5.551 15.812 1 41.38 15 GLY B C 1
ATOM 769 O O . GLY B 1 15 ? 11.672 -5.746 14.594 1 41.38 15 GLY B O 1
ATOM 770 N N . THR B 1 16 ? 10.586 -5.125 16.25 1 52.66 16 THR B N 1
ATOM 771 C CA . THR B 1 16 ? 9.562 -4.109 16 1 52.66 16 THR B CA 1
ATOM 772 C C . THR B 1 16 ? 10.18 -2.865 15.375 1 52.66 16 THR B C 1
ATOM 774 O O . THR B 1 16 ? 11.219 -2.379 15.828 1 52.66 16 THR B O 1
ATOM 777 N N . GLY B 1 17 ? 10.406 -3.029 14.031 1 67.94 17 GLY B N 1
ATOM 778 C CA . GLY B 1 17 ? 10.75 -1.771 13.391 1 67.94 17 GLY B CA 1
ATOM 779 C C . GLY B 1 17 ? 10.531 -0.565 14.281 1 67.94 17 GLY B C 1
ATOM 780 O O . GLY B 1 17 ? 9.977 -0.688 15.375 1 67.94 17 GLY B O 1
ATOM 781 N N . ILE B 1 18 ? 11.43 0.437 14.133 1 86.31 18 ILE B N 1
ATOM 782 C CA . ILE B 1 18 ? 11.289 1.721 14.812 1 86.31 18 ILE B CA 1
ATOM 783 C C . ILE B 1 18 ? 9.812 2.074 14.938 1 86.31 18 ILE B C 1
ATOM 785 O O . ILE B 1 18 ? 9.047 1.95 13.977 1 86.31 18 ILE B O 1
ATOM 789 N N . ASP B 1 19 ? 9.492 2.262 16.328 1 95 19 ASP B N 1
ATOM 790 C CA . ASP B 1 19 ? 8.133 2.752 16.578 1 95 19 ASP B CA 1
ATOM 791 C C . ASP B 1 19 ? 7.809 3.936 15.664 1 95 19 ASP B C 1
ATOM 793 O O . ASP B 1 19 ? 8.492 4.957 15.695 1 95 19 ASP B O 1
ATOM 797 N N . PRO B 1 20 ? 6.766 3.717 14.914 1 96.62 20 PRO B N 1
ATOM 798 C CA . PRO B 1 20 ? 6.406 4.809 14.008 1 96.62 20 PRO B CA 1
ATOM 799 C C . PRO B 1 20 ? 6.195 6.137 14.727 1 96.62 20 PRO B C 1
ATOM 801 O O . PRO B 1 20 ? 6.457 7.199 14.164 1 96.62 20 PRO B O 1
ATOM 804 N N . ALA B 1 21 ? 5.719 6.113 15.93 1 95.56 21 ALA B N 1
ATOM 805 C CA . ALA B 1 21 ? 5.418 7.328 16.688 1 95.56 21 ALA B CA 1
ATOM 806 C C . ALA B 1 21 ? 6.688 8.141 16.938 1 95.56 21 ALA B C 1
ATOM 808 O O . ALA B 1 21 ? 6.621 9.352 17.156 1 95.56 21 ALA B O 1
ATOM 809 N N . GLY B 1 22 ? 7.727 7.527 16.953 1 95.56 22 GLY B N 1
ATOM 810 C CA . GLY B 1 22 ? 8.992 8.195 17.234 1 95.56 22 GLY B CA 1
ATOM 811 C C . GLY B 1 22 ? 9.688 8.688 15.984 1 95.56 22 GLY B C 1
ATOM 812 O O . GLY B 1 22 ? 10.734 9.344 16.062 1 95.56 22 GLY B O 1
ATOM 813 N N . LEU B 1 23 ? 9.18 8.359 14.859 1 97.06 23 LEU B N 1
ATOM 814 C CA . LEU B 1 23 ? 9.789 8.766 13.602 1 97.06 23 LEU B CA 1
ATOM 815 C C . LEU B 1 23 ? 9.453 10.219 13.281 1 97.06 23 LEU B C 1
ATOM 817 O O . LEU B 1 23 ? 8.32 10.656 13.477 1 97.06 23 LEU B O 1
ATOM 821 N N . ALA B 1 24 ? 10.438 11.023 12.852 1 97.06 24 ALA B N 1
ATOM 822 C CA . ALA B 1 24 ? 10.156 12.32 12.242 1 97.06 24 ALA B CA 1
ATOM 823 C C . ALA B 1 24 ? 9.352 12.164 10.961 1 97.06 24 ALA B C 1
ATOM 825 O O . ALA B 1 24 ? 9.406 11.125 10.305 1 97.06 24 ALA B O 1
ATOM 826 N N . ASP B 1 25 ? 8.648 13.219 10.656 1 95.5 25 ASP B N 1
ATOM 827 C CA . ASP B 1 25 ? 7.816 13.156 9.461 1 95.5 25 ASP B CA 1
ATOM 828 C C . ASP B 1 25 ? 8.641 12.75 8.234 1 95.5 25 ASP B C 1
ATOM 830 O O . ASP B 1 25 ? 8.227 11.883 7.469 1 95.5 25 ASP B O 1
ATOM 834 N N . ASP B 1 26 ? 9.75 13.336 8.078 1 96.88 26 ASP B N 1
ATOM 835 C CA . ASP B 1 26 ? 10.578 13.047 6.914 1 96.88 26 ASP B CA 1
ATOM 836 C C . ASP B 1 26 ? 10.984 11.578 6.887 1 96.88 26 ASP B C 1
ATOM 838 O O . ASP B 1 26 ? 11.023 10.953 5.82 1 96.88 26 ASP B O 1
ATOM 842 N N . ASP B 1 27 ? 11.305 11.016 8.039 1 97.75 27 ASP B N 1
ATOM 843 C CA . ASP B 1 27 ? 11.688 9.609 8.117 1 97.75 27 ASP B CA 1
ATOM 844 C C . ASP B 1 27 ? 10.492 8.703 7.824 1 97.75 27 ASP B C 1
ATOM 846 O O . ASP B 1 27 ? 10.641 7.672 7.156 1 97.75 27 ASP B O 1
ATOM 850 N N . LEU B 1 28 ? 9.406 9.109 8.438 1 97.69 28 LEU B N 1
ATOM 851 C CA . LEU B 1 28 ? 8.18 8.367 8.188 1 97.69 28 LEU B CA 1
ATOM 852 C C . LEU B 1 28 ? 7.867 8.32 6.695 1 97.69 28 LEU B C 1
ATOM 854 O O . LEU B 1 28 ? 7.609 7.246 6.145 1 97.69 28 LEU B O 1
ATOM 858 N N . PHE B 1 29 ? 8.008 9.43 5.961 1 97.12 29 PHE B N 1
ATOM 859 C CA . PHE B 1 29 ? 7.723 9.5 4.531 1 97.12 29 PHE B CA 1
ATOM 860 C C . PHE B 1 29 ? 8.758 8.719 3.73 1 97.12 29 PHE B C 1
ATOM 862 O O . PHE B 1 29 ? 8.422 8.07 2.74 1 97.12 29 PHE B O 1
ATOM 869 N N . ARG B 1 30 ? 9.922 8.812 4.191 1 97.81 30 ARG B N 1
ATOM 870 C CA . ARG B 1 30 ? 10.969 8.047 3.518 1 97.81 30 ARG B CA 1
ATOM 871 C C . ARG B 1 30 ? 10.703 6.551 3.613 1 97.81 30 ARG B C 1
ATOM 873 O O . ARG B 1 30 ? 10.82 5.828 2.621 1 97.81 30 ARG B O 1
ATOM 880 N N . GLU B 1 31 ? 10.352 6.105 4.793 1 98.25 31 GLU B N 1
ATOM 881 C CA . GLU B 1 31 ? 10.055 4.688 4.973 1 98.25 31 GLU B CA 1
ATOM 882 C C . GLU B 1 31 ? 8.828 4.273 4.164 1 98.25 31 GLU B C 1
ATOM 884 O O . GLU B 1 31 ? 8.836 3.236 3.498 1 98.25 31 GLU B O 1
ATOM 889 N N . LEU B 1 32 ? 7.801 5.082 4.215 1 98.31 32 LEU B N 1
ATOM 890 C CA . LEU B 1 32 ? 6.617 4.793 3.412 1 98.31 32 LEU B CA 1
ATOM 891 C C . LEU B 1 32 ? 6.969 4.723 1.931 1 98.31 32 LEU B C 1
ATOM 893 O O . LEU B 1 32 ? 6.551 3.797 1.232 1 98.31 32 LEU B O 1
ATOM 897 N N . GLY B 1 33 ? 7.688 5.746 1.478 1 98.19 33 GLY B N 1
ATOM 898 C CA . GLY B 1 33 ? 8.117 5.738 0.089 1 98.19 33 GLY B CA 1
ATOM 899 C C . GLY B 1 33 ? 8.844 4.461 -0.305 1 98.19 33 GLY B C 1
ATOM 900 O O . GLY B 1 33 ? 8.594 3.91 -1.38 1 98.19 33 GLY B O 1
ATOM 901 N N . SER B 1 34 ? 9.797 3.994 0.544 1 98.38 34 SER B N 1
ATOM 902 C CA . SER B 1 34 ? 10.531 2.764 0.288 1 98.38 34 SER B CA 1
ATOM 903 C C . SER B 1 34 ? 9.602 1.561 0.22 1 98.38 34 SER B C 1
ATOM 905 O O . SER B 1 34 ? 9.719 0.728 -0.682 1 98.38 34 SER B O 1
ATOM 907 N N . LEU B 1 35 ? 8.672 1.423 1.188 1 98.5 35 LEU B N 1
ATOM 908 C CA . LEU B 1 35 ? 7.719 0.319 1.222 1 98.5 35 LEU B CA 1
ATOM 909 C C . LEU B 1 35 ? 6.848 0.315 -0.031 1 98.5 35 LEU B C 1
ATOM 911 O O . LEU B 1 35 ? 6.605 -0.74 -0.621 1 98.5 35 LEU B O 1
ATOM 915 N N . TYR B 1 36 ? 6.438 1.513 -0.475 1 98.62 36 TYR B N 1
ATOM 916 C CA . TYR B 1 36 ? 5.598 1.578 -1.665 1 98.62 36 TYR B CA 1
ATOM 917 C C . TYR B 1 36 ? 6.379 1.166 -2.908 1 98.62 3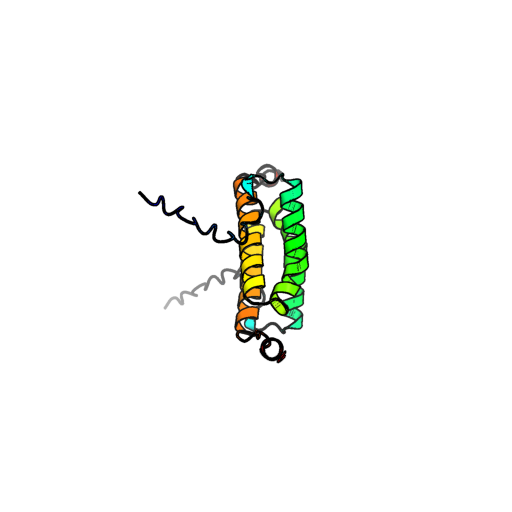6 TYR B C 1
ATOM 919 O O . TYR B 1 36 ? 5.855 0.448 -3.766 1 98.62 36 TYR B O 1
ATOM 927 N N . ARG B 1 37 ? 7.602 1.535 -2.936 1 97.81 37 ARG B N 1
ATOM 928 C CA . ARG B 1 37 ? 8.43 1.234 -4.098 1 97.81 37 ARG B CA 1
ATOM 929 C C . ARG B 1 37 ? 8.641 -0.269 -4.25 1 97.81 37 ARG B C 1
ATOM 931 O O . ARG B 1 37 ? 8.711 -0.782 -5.367 1 97.81 37 ARG B O 1
ATOM 938 N N . THR B 1 38 ? 8.648 -0.987 -3.17 1 97.75 38 THR B N 1
ATOM 939 C CA . THR B 1 38 ? 8.984 -2.404 -3.223 1 97.75 38 THR B CA 1
ATOM 940 C C . THR B 1 38 ? 7.738 -3.268 -3.049 1 97.75 38 THR B C 1
ATOM 942 O O . THR B 1 38 ? 7.824 -4.496 -3.053 1 97.75 38 THR B O 1
ATOM 945 N N . ARG B 1 39 ? 6.625 -2.684 -2.965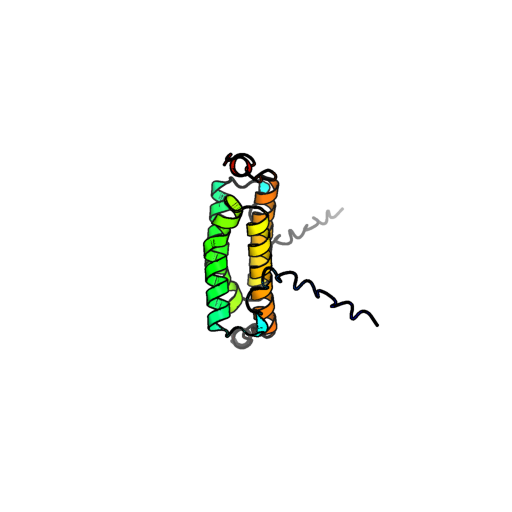 1 97.69 39 ARG B N 1
ATOM 946 C CA . ARG B 1 39 ? 5.406 -3.402 -2.611 1 97.69 39 ARG B CA 1
ATOM 947 C C . ARG B 1 39 ? 5.078 -4.473 -3.646 1 97.69 39 ARG B C 1
ATOM 949 O O . ARG B 1 39 ? 4.844 -5.629 -3.299 1 97.69 39 ARG B O 1
ATOM 956 N N . LEU B 1 40 ? 5.156 -4.059 -4.895 1 96.06 40 LEU B N 1
ATOM 957 C CA . LEU B 1 40 ? 4.789 -5.004 -5.941 1 96.06 40 LEU B CA 1
ATOM 958 C C . LEU B 1 40 ? 5.758 -6.184 -5.977 1 96.06 40 LEU B C 1
ATOM 960 O O . LEU B 1 40 ? 5.34 -7.332 -6.125 1 96.06 40 LEU B O 1
ATOM 964 N N . GLN B 1 41 ? 6.992 -5.883 -5.844 1 94.38 41 GLN B N 1
ATOM 965 C CA . GLN B 1 41 ? 8 -6.938 -5.828 1 94.38 41 GLN B CA 1
ATOM 966 C C . GLN B 1 41 ? 7.781 -7.895 -4.66 1 94.38 41 GLN B C 1
ATOM 968 O O . GLN B 1 41 ? 7.879 -9.109 -4.824 1 94.38 41 GLN B O 1
ATOM 973 N N . THR B 1 42 ? 7.504 -7.371 -3.494 1 94.81 42 THR B N 1
ATOM 974 C CA . THR B 1 42 ? 7.254 -8.195 -2.316 1 94.81 42 THR B CA 1
ATOM 975 C C . THR B 1 42 ? 6 -9.047 -2.504 1 94.81 42 THR B C 1
ATOM 977 O O . THR B 1 42 ? 5.98 -10.219 -2.141 1 94.81 42 THR B O 1
ATOM 980 N N . LEU B 1 43 ? 4.996 -8.461 -3.096 1 94.56 43 LEU B N 1
ATOM 981 C CA . LEU B 1 43 ? 3.744 -9.164 -3.355 1 94.56 43 LEU B CA 1
ATOM 982 C C . LEU B 1 43 ? 3.969 -10.336 -4.309 1 94.56 43 LEU B C 1
ATOM 984 O O . LEU B 1 43 ? 3.477 -11.438 -4.07 1 94.56 43 LEU B O 1
ATOM 988 N N . ARG B 1 44 ? 4.762 -10.141 -5.289 1 92.62 44 ARG B N 1
ATOM 989 C CA . ARG B 1 44 ? 4.93 -11.133 -6.344 1 92.62 44 ARG B CA 1
ATOM 990 C C . ARG B 1 44 ? 5.984 -12.164 -5.953 1 92.62 44 ARG B C 1
ATOM 992 O O . ARG B 1 44 ? 5.828 -13.359 -6.238 1 92.62 44 ARG B O 1
ATOM 999 N N . HIS B 1 45 ? 7.082 -11.688 -5.285 1 90.75 45 HIS B N 1
ATOM 1000 C CA . HIS B 1 45 ? 8.266 -12.539 -5.188 1 90.75 45 HIS B CA 1
ATOM 1001 C C . HIS B 1 45 ? 8.648 -12.781 -3.732 1 90.75 45 HIS B C 1
ATOM 1003 O O . HIS B 1 45 ? 9.523 -13.602 -3.445 1 90.75 45 HIS B O 1
ATOM 1009 N N . GLY B 1 46 ? 8.07 -12.055 -2.846 1 89.38 46 GLY B N 1
ATOM 1010 C CA . GLY B 1 46 ? 8.438 -12.219 -1.447 1 89.38 46 GLY B CA 1
ATOM 1011 C C . GLY B 1 46 ? 7.797 -13.43 -0.801 1 89.38 46 GLY B C 1
ATOM 1012 O O . GLY B 1 46 ? 6.688 -13.82 -1.164 1 89.38 46 GLY B O 1
ATOM 1013 N N . PRO B 1 47 ? 8.539 -14.016 0.2 1 89.38 47 PRO B N 1
ATOM 1014 C CA . PRO B 1 47 ? 7.887 -15.062 0.991 1 89.38 47 PRO B CA 1
ATOM 1015 C C . PRO B 1 47 ? 6.699 -14.547 1.796 1 89.38 47 PRO B C 1
ATOM 1017 O O . PRO B 1 47 ? 6.57 -13.336 1.995 1 89.38 47 PRO B O 1
ATOM 1020 N N . ASP B 1 48 ? 5.953 -15.445 2.215 1 87.75 48 ASP B N 1
ATOM 1021 C CA . ASP B 1 48 ? 4.734 -15.062 2.92 1 87.75 48 ASP B CA 1
ATOM 1022 C C . ASP B 1 48 ? 5.051 -14.211 4.145 1 87.75 48 ASP B C 1
ATOM 1024 O O . ASP B 1 48 ? 4.383 -13.203 4.402 1 87.75 48 ASP B O 1
ATOM 1028 N N . ALA B 1 49 ? 6.027 -14.602 4.836 1 90 49 ALA B N 1
ATOM 1029 C CA . ALA B 1 49 ? 6.379 -13.867 6.047 1 90 49 ALA B CA 1
ATOM 1030 C C . ALA B 1 49 ? 6.855 -12.461 5.715 1 90 49 ALA B C 1
ATOM 1032 O O . ALA B 1 49 ? 6.559 -11.508 6.441 1 90 49 ALA B O 1
ATOM 1033 N N . ALA B 1 50 ? 7.621 -12.344 4.641 1 93.56 50 ALA B N 1
ATOM 1034 C CA . ALA B 1 50 ? 8.086 -11.031 4.211 1 93.56 50 ALA B CA 1
ATOM 1035 C C . ALA B 1 50 ? 6.918 -10.148 3.783 1 93.56 50 ALA B C 1
ATOM 1037 O O . ALA B 1 50 ? 6.887 -8.953 4.094 1 93.56 50 ALA B O 1
ATOM 1038 N N . LEU B 1 51 ? 6.043 -10.75 3.074 1 93.62 51 LEU B N 1
ATOM 1039 C CA . LEU B 1 51 ? 4.867 -10.016 2.619 1 93.62 51 LEU B CA 1
ATOM 1040 C C . LEU B 1 51 ? 4.031 -9.539 3.803 1 93.62 51 LEU B C 1
ATOM 1042 O O . LEU B 1 51 ? 3.617 -8.383 3.854 1 93.62 51 LEU B O 1
ATOM 1046 N N . GLU B 1 52 ? 3.818 -10.391 4.762 1 93.19 52 GLU B N 1
ATOM 1047 C CA . GLU B 1 52 ? 3.057 -10.047 5.957 1 93.19 52 GLU B CA 1
ATOM 1048 C C . GLU B 1 52 ? 3.721 -8.898 6.723 1 93.19 52 GLU B C 1
ATOM 1050 O O . GLU B 1 52 ? 3.051 -7.953 7.137 1 93.19 52 GLU B O 1
ATOM 1055 N N . ASN B 1 53 ? 4.957 -9.07 6.859 1 95.81 53 ASN B N 1
ATOM 1056 C CA . ASN B 1 53 ? 5.691 -8 7.523 1 95.81 53 ASN B CA 1
ATOM 1057 C C . ASN B 1 53 ? 5.578 -6.68 6.762 1 95.81 53 ASN B C 1
ATOM 1059 O O . ASN B 1 53 ? 5.406 -5.621 7.367 1 95.81 53 ASN B O 1
ATOM 1063 N N . HIS B 1 54 ? 5.746 -6.723 5.477 1 97.31 54 HIS B N 1
ATOM 1064 C CA . HIS B 1 54 ? 5.633 -5.543 4.629 1 97.31 54 HIS B CA 1
ATOM 1065 C C . HIS B 1 54 ? 4.27 -4.879 4.789 1 97.31 54 HIS B C 1
ATOM 1067 O O . HIS B 1 54 ? 4.184 -3.656 4.934 1 97.31 54 HIS B O 1
ATOM 1073 N N . PHE B 1 55 ? 3.182 -5.664 4.809 1 96.88 55 PHE B N 1
ATOM 1074 C CA . PHE B 1 55 ? 1.826 -5.16 4.988 1 96.88 55 PHE B CA 1
ATOM 1075 C C . PHE B 1 55 ? 1.672 -4.496 6.352 1 96.88 55 PHE B C 1
ATOM 1077 O O . PHE B 1 55 ? 1.163 -3.377 6.449 1 96.88 55 PHE B O 1
ATOM 1084 N N . ARG B 1 56 ? 2.146 -5.133 7.305 1 97.31 56 ARG B N 1
ATOM 1085 C CA . ARG B 1 56 ? 2.023 -4.633 8.672 1 97.31 56 ARG B CA 1
ATOM 1086 C C . ARG B 1 56 ? 2.754 -3.307 8.836 1 97.31 56 ARG B C 1
ATOM 1088 O O . ARG B 1 56 ? 2.193 -2.346 9.367 1 97.31 56 ARG B O 1
ATOM 1095 N N . ARG B 1 57 ? 3.963 -3.291 8.367 1 98.19 57 ARG B N 1
ATOM 1096 C CA . ARG B 1 57 ? 4.754 -2.072 8.508 1 98.19 57 ARG B CA 1
ATOM 1097 C C . ARG B 1 57 ? 4.125 -0.917 7.734 1 98.19 57 ARG B C 1
ATOM 1099 O O . ARG B 1 57 ? 4.105 0.219 8.211 1 98.19 57 ARG B O 1
ATOM 1106 N N . THR B 1 58 ? 3.598 -1.15 6.609 1 98.44 58 THR B N 1
ATOM 1107 C CA . THR B 1 58 ? 2.912 -0.124 5.832 1 98.44 58 THR B CA 1
ATOM 1108 C C . THR B 1 58 ? 1.701 0.411 6.594 1 98.44 58 THR B C 1
ATOM 1110 O O . THR B 1 58 ? 1.513 1.625 6.695 1 98.44 58 THR B O 1
ATOM 1113 N N . ALA B 1 59 ? 0.972 -0.507 7.117 1 97.88 59 ALA B N 1
ATOM 1114 C CA . ALA B 1 59 ? -0.222 -0.108 7.859 1 97.88 59 ALA B CA 1
ATOM 1115 C C . ALA B 1 59 ? 0.146 0.725 9.086 1 97.88 59 ALA B C 1
ATOM 1117 O O . ALA B 1 59 ? -0.511 1.725 9.383 1 97.88 59 ALA B O 1
ATOM 1118 N N . GLU B 1 60 ? 1.151 0.323 9.711 1 97.75 60 GLU B N 1
ATOM 1119 C CA . GLU B 1 60 ? 1.601 1.038 10.906 1 97.75 60 GLU B CA 1
ATOM 1120 C C . GLU B 1 60 ? 1.999 2.473 10.57 1 97.75 60 GLU B C 1
ATOM 1122 O O . GLU B 1 60 ? 1.612 3.41 11.273 1 97.75 60 GLU B O 1
ATOM 1127 N N . LEU B 1 61 ? 2.691 2.588 9.602 1 97.94 61 LEU B N 1
ATOM 1128 C CA . LEU B 1 61 ? 3.193 3.906 9.227 1 97.94 61 LEU B CA 1
ATOM 1129 C C . LEU B 1 61 ? 2.068 4.781 8.688 1 97.94 61 LEU B C 1
ATOM 1131 O O . LEU B 1 61 ? 1.992 5.969 9.008 1 97.94 61 LEU B O 1
ATOM 1135 N N . GLU B 1 62 ? 1.157 4.293 7.883 1 97.56 62 GLU B N 1
ATOM 1136 C CA . GLU B 1 62 ? 0.028 5.07 7.379 1 97.56 62 GLU B CA 1
ATOM 1137 C C . GLU B 1 62 ? -0.908 5.48 8.516 1 97.56 62 GLU B C 1
ATOM 1139 O O . GLU B 1 62 ? -1.404 6.609 8.531 1 97.56 62 GLU B O 1
ATOM 1144 N N . THR B 1 63 ? -1.146 4.543 9.398 1 96.44 63 THR B N 1
ATOM 1145 C CA . THR B 1 63 ? -1.981 4.852 10.555 1 96.44 63 THR B CA 1
ATOM 1146 C C . THR B 1 63 ? -1.369 5.98 11.375 1 96.44 63 THR B C 1
ATOM 1148 O O . THR B 1 63 ? -2.072 6.898 11.797 1 96.44 63 THR B O 1
ATOM 1151 N N . GLU B 1 64 ? -0.124 5.883 11.602 1 96.69 64 GLU B N 1
ATOM 1152 C CA . GLU B 1 64 ? 0.573 6.922 12.352 1 96.69 64 GLU B CA 1
ATOM 1153 C C . GLU B 1 64 ? 0.434 8.281 11.68 1 96.69 64 GLU B C 1
ATOM 1155 O O . GLU B 1 64 ? 0.181 9.289 12.344 1 96.69 64 GLU B O 1
ATOM 1160 N N . TYR B 1 65 ? 0.595 8.289 10.383 1 95.94 65 TYR B N 1
ATOM 1161 C CA . TYR B 1 65 ? 0.449 9.539 9.648 1 95.94 65 TYR B CA 1
ATOM 1162 C C . TYR B 1 65 ? -0.953 10.117 9.82 1 95.94 65 TYR B C 1
ATOM 1164 O O . TYR B 1 65 ? -1.114 11.312 10.078 1 95.94 65 TYR B O 1
ATOM 1172 N N . MET B 1 66 ? -1.85 9.25 9.617 1 92.81 66 MET B N 1
ATOM 1173 C CA . MET B 1 66 ? -3.236 9.695 9.703 1 92.81 66 MET B CA 1
ATOM 1174 C C . MET B 1 66 ? -3.561 10.188 11.109 1 92.81 66 MET B C 1
ATOM 1176 O O . MET B 1 66 ? -4.352 11.117 11.281 1 92.81 66 MET B O 1
ATOM 1180 N N . ALA B 1 67 ? -3.01 9.594 12.094 1 93.19 67 ALA B N 1
ATOM 1181 C CA . ALA B 1 67 ? -3.209 10.016 13.477 1 93.19 67 ALA B CA 1
ATOM 1182 C C . ALA B 1 67 ? -2.586 11.391 13.727 1 93.19 67 ALA B C 1
ATOM 1184 O O . ALA B 1 67 ? -3.129 12.195 14.477 1 93.19 67 ALA B O 1
ATOM 1185 N N . ARG B 1 68 ? -1.459 11.602 13.141 1 91.69 68 ARG B N 1
ATOM 1186 C CA . ARG B 1 68 ? -0.774 12.883 13.273 1 91.69 68 ARG B CA 1
ATOM 1187 C C . ARG B 1 68 ? -1.554 13.992 12.586 1 91.69 68 ARG B C 1
ATOM 1189 O O . ARG B 1 68 ? -1.498 15.148 13 1 91.69 68 ARG B O 1
ATOM 1196 N N . TYR B 1 69 ? -2.121 13.625 11.609 1 89.06 69 TYR B N 1
ATOM 1197 C CA . TYR B 1 69 ? -2.787 14.633 10.797 1 89.06 69 TYR B CA 1
ATOM 1198 C C . TYR B 1 69 ? -4.258 14.289 10.594 1 89.06 69 TYR B C 1
ATOM 1200 O O . TYR B 1 69 ? -4.695 14.055 9.461 1 89.06 69 TYR B O 1
ATOM 1208 N N . PRO B 1 70 ? -4.82 14.242 11.727 1 79.94 70 PRO B N 1
ATOM 1209 C CA . PRO B 1 70 ? -6.234 13.875 11.602 1 79.94 70 PRO B CA 1
ATOM 1210 C C . PRO B 1 70 ? -7.027 14.867 10.758 1 79.94 70 PRO B C 1
ATOM 1212 O O . PRO B 1 70 ? -8.047 14.508 10.164 1 79.94 70 PRO B O 1
ATOM 1215 N N . GLY B 1 71 ? -6.527 16.312 11.094 1 63.47 71 GLY B N 1
ATOM 1216 C CA . GLY B 1 71 ? -7.172 17.359 10.312 1 63.47 71 GLY B CA 1
ATOM 1217 C C . GLY B 1 71 ? -6.738 17.375 8.859 1 63.47 71 GLY B C 1
ATOM 1218 O O . GLY B 1 71 ? -7.031 18.328 8.133 1 63.47 71 GLY B O 1
ATOM 1219 N N . ARG B 1 72 ? -5.539 16.781 8.539 1 54.94 72 ARG B N 1
ATOM 1220 C CA . ARG B 1 72 ? -5.219 16.672 7.121 1 54.94 72 ARG B CA 1
ATOM 1221 C C . ARG B 1 72 ? -6.48 16.781 6.27 1 54.94 72 ARG B C 1
ATOM 1223 O O . ARG B 1 72 ? -7.137 15.766 6 1 54.94 72 ARG B O 1
ATOM 1230 N N . GLU B 1 73 ? -7.211 17.766 6.758 1 48.03 73 GLU B N 1
ATOM 1231 C CA . GLU B 1 73 ? -8.523 18.406 6.68 1 48.03 73 GLU B CA 1
ATOM 1232 C C . GLU B 1 73 ? -8.961 18.578 5.227 1 48.03 73 GLU B C 1
ATOM 1234 O O . GLU B 1 73 ? -8.125 18.594 4.32 1 48.03 73 GLU B O 1
ATOM 1239 N N . VAL B 1 74 ? -10.242 18.312 4.797 1 48.22 74 VAL B N 1
ATOM 1240 C CA . VAL B 1 74 ? -11.055 18.969 3.787 1 48.22 74 VAL B CA 1
ATOM 1241 C C . VAL B 1 74 ? -10.633 20.438 3.67 1 48.22 74 VAL B C 1
ATOM 1243 O O . VAL B 1 74 ? -10.719 21.188 4.637 1 48.22 74 VAL B O 1
ATOM 1246 N N . ASP B 1 75 ? -9.438 20.719 3.529 1 44.53 75 ASP B N 1
ATOM 1247 C CA . ASP B 1 75 ? -9.258 22.156 3.346 1 44.53 75 ASP B CA 1
ATOM 1248 C C . ASP B 1 75 ? -10.57 22.828 2.955 1 44.53 75 ASP B C 1
ATOM 1250 O O . ASP B 1 75 ? -11.094 22.594 1.867 1 44.53 75 ASP B O 1
ATOM 1254 N N . PRO B 1 76 ? -11.453 23.234 3.852 1 39.19 76 PRO B N 1
ATOM 1255 C CA . PRO B 1 76 ? -12.625 24.078 3.609 1 39.19 76 PRO B CA 1
ATOM 1256 C C . PRO B 1 76 ? -12.336 25.219 2.648 1 39.19 76 PRO B C 1
ATOM 1258 O O . PRO B 1 76 ? -13.258 25.828 2.111 1 39.19 76 PRO B O 1
ATOM 1261 N N . GLU B 1 77 ? -11.227 25.859 2.861 1 39.66 77 GLU B N 1
ATOM 1262 C CA . GLU B 1 77 ? -11.102 27.016 1.979 1 39.66 77 GLU B CA 1
ATOM 1263 C C . GLU B 1 77 ? -11.242 26.609 0.514 1 39.66 77 GLU B C 1
ATOM 1265 O O . GLU B 1 77 ? -11.312 27.469 -0.37 1 39.66 77 GLU B O 1
ATOM 1270 N N . ARG B 1 78 ? -10.922 25.344 0.153 1 42.16 78 ARG B N 1
ATOM 1271 C CA . ARG B 1 78 ? -11.242 25.016 -1.231 1 42.16 78 A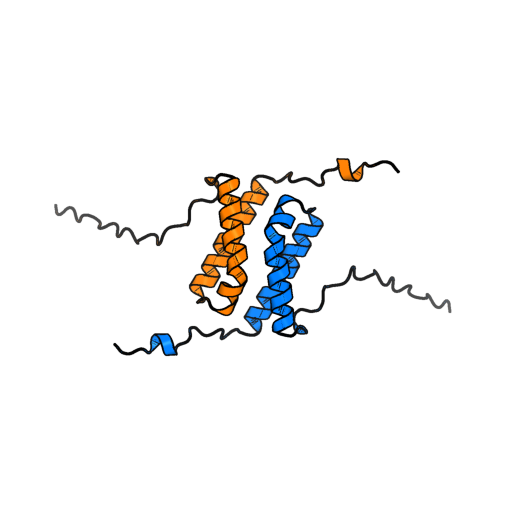RG B CA 1
ATOM 1272 C C . ARG B 1 78 ? -12.742 24.766 -1.402 1 42.16 78 ARG B C 1
ATOM 1274 O O . ARG B 1 78 ? -13.188 24.391 -2.482 1 42.16 78 ARG B O 1
ATOM 1281 N N . LEU B 1 79 ? -13.492 24.422 -0.367 1 38.78 79 LEU B N 1
ATOM 1282 C CA . LEU B 1 79 ? -14.922 24.578 -0.613 1 38.78 79 LEU B CA 1
ATOM 1283 C C . LEU B 1 79 ? -15.258 26.016 -0.986 1 38.78 79 LEU B C 1
ATOM 1285 O O . LEU B 1 79 ? -16.391 26.312 -1.409 1 38.78 79 LEU B O 1
ATOM 1289 N N . THR B 1 80 ? -14.617 26.875 -0.368 1 36.69 80 THR B N 1
ATOM 1290 C CA . THR B 1 80 ? -15.219 28.203 -0.399 1 36.69 80 THR B CA 1
ATOM 1291 C C . THR B 1 80 ? -15.07 28.844 -1.782 1 36.69 80 THR B C 1
ATOM 1293 O O . THR B 1 80 ? -15.445 30 -1.986 1 36.69 80 THR B O 1
ATOM 1296 N N . GLN B 1 81 ? -14.18 28.453 -2.662 1 34.47 81 GLN B N 1
ATOM 1297 C CA . GLN B 1 81 ? -14.117 29.531 -3.633 1 34.47 81 GLN B CA 1
ATOM 1298 C C . GLN B 1 81 ? -15.469 29.75 -4.305 1 34.47 81 GLN B C 1
ATOM 1300 O O . GLN B 1 81 ? -16.125 28.781 -4.719 1 34.47 81 GLN B O 1
ATOM 1305 N N . GLU B 1 82 ? -16.156 30.859 -3.992 1 33 82 GLU B N 1
ATOM 1306 C CA . GLU B 1 82 ? -17.219 31.781 -4.367 1 33 82 GLU B CA 1
ATOM 1307 C C . GLU B 1 82 ? -17.312 31.922 -5.883 1 33 82 GLU B C 1
ATOM 1309 O O . GLU B 1 82 ? -16.359 32.375 -6.531 1 33 82 GLU B O 1
ATOM 1314 N N . PHE B 1 83 ? -17.75 30.844 -6.762 1 26.59 83 PHE B N 1
ATOM 1315 C CA . PHE B 1 83 ? -18.453 31.531 -7.828 1 26.59 83 PHE B CA 1
ATOM 1316 C C . PHE B 1 83 ? -19.656 32.281 -7.277 1 26.59 83 PHE B C 1
ATOM 1318 O O . PHE B 1 83 ? -20.234 31.891 -6.258 1 26.59 83 PHE B O 1
#

Radius of gyration: 23.14 Å; Cα contacts (8 Å, |Δi|>4): 69; chains: 2; bounding box: 78×63×65 Å

Secondary structure (DSSP, 8-state):
-----------------S-GGGS-HHHHHHHHHHHHHHHHHHHHHS-HHHHHHHHHHHHHHHHHHHHH-TT----GGGT----/-----------------S-GGGS-HHHHHHHHHHHHHHHHHHHHHS-HHHHHHHHHHHHHHHHHHHHH-TT----GGGT----

Solvent-accessible surface area (backbone atoms only — not comparable to full-atom values): 10227 Å² total; per-residue (Å²): 133,81,77,73,74,72,72,68,73,73,64,73,64,85,68,76,67,79,59,58,87,75,45,51,69,70,54,47,50,50,51,50,52,52,52,40,71,43,41,64,57,31,68,73,71,38,47,65,68,56,34,52,50,53,52,51,53,51,49,48,45,52,51,47,50,45,65,74,37,65,66,72,56,70,60,56,73,73,66,50,70,78,124,134,81,77,74,74,74,73,68,71,70,65,75,67,85,67,76,63,80,59,57,87,75,45,51,69,69,55,47,49,50,51,49,52,53,51,39,71,43,41,65,55,31,68,76,70,40,50,69,68,55,33,51,49,52,52,49,52,50,50,49,46,51,50,47,50,44,64,74,36,68,62,76,48,73,59,56,73,73,69,50,72,75,125